Protein AF-M9U9H6-F1 (afdb_monomer_lite)

Secondary structure (DSSP, 8-state):
---HHHHHHHH-HHHHHHHHHHS-TTGGGEEEEEETTEEEEEE-SSSSPEEEEE-SSHHHHHHHHHTTTTSTTS--------

Organism: NCBI:txid1241935

Foldseek 3Di:
DDDPLNVCCVPPVPVSVCCCVVVVPPVVQWDWDDDDQWIWIWGRPDVVIDIDTDDPDPVRSVVRVVVCVVVVPDDDDDDDDD

Radius of gyration: 12.7 Å; chains: 1; bounding box: 26×30×34 Å

pLDDT: mean 75.15, std 12.74, range [42.25, 88.38]

Structure (mmCIF, N/CA/C/O backbone):
data_AF-M9U9H6-F1
#
_entry.id   AF-M9U9H6-F1
#
loop_
_atom_site.group_PDB
_atom_site.id
_atom_site.type_symbol
_atom_site.label_atom_id
_atom_site.label_alt_id
_atom_site.label_comp_id
_atom_site.label_asym_id
_atom_site.label_entity_id
_atom_site.label_seq_id
_atom_site.pdbx_PDB_ins_code
_atom_site.Cartn_x
_atom_site.Cartn_y
_atom_site.Cartn_z
_atom_site.occupancy
_atom_site.B_iso_or_equiv
_atom_site.auth_seq_id
_atom_site.auth_comp_id
_atom_site.auth_asym_id
_atom_site.auth_atom_id
_atom_site.pdbx_PDB_model_num
ATOM 1 N N . MET A 1 1 ? 12.103 4.836 -20.673 1.00 50.28 1 MET A N 1
ATOM 2 C CA . MET A 1 1 ? 10.692 4.442 -20.879 1.00 50.28 1 MET A CA 1
ATOM 3 C C . MET A 1 1 ? 10.145 4.001 -19.537 1.00 50.28 1 MET A C 1
ATOM 5 O O . MET A 1 1 ? 10.794 3.166 -18.926 1.00 50.28 1 MET A O 1
ATOM 9 N N . LEU A 1 2 ? 9.022 4.560 -19.074 1.00 58.09 2 LEU A N 1
ATOM 10 C CA . LEU A 1 2 ? 8.355 4.047 -17.871 1.00 58.09 2 LEU A CA 1
ATOM 11 C C . LEU A 1 2 ? 7.876 2.619 -18.137 1.00 58.09 2 LEU A C 1
ATOM 13 O O . LEU A 1 2 ? 7.299 2.361 -19.202 1.00 58.09 2 LEU A O 1
ATOM 17 N N . SER A 1 3 ? 8.118 1.713 -17.192 1.00 74.12 3 SER A N 1
ATOM 18 C CA . SER A 1 3 ? 7.576 0.354 -17.269 1.00 74.12 3 SER A CA 1
ATOM 19 C C . SER A 1 3 ? 6.041 0.399 -17.310 1.00 74.12 3 SER A C 1
ATOM 2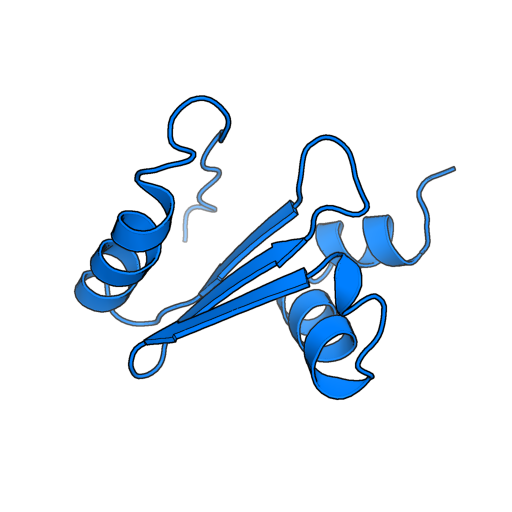1 O O . SER A 1 3 ? 5.425 1.361 -16.846 1.00 74.12 3 SER A O 1
ATOM 23 N N . GLN A 1 4 ? 5.392 -0.623 -17.879 1.00 78.06 4 GLN A N 1
ATOM 24 C CA . GLN A 1 4 ? 3.921 -0.693 -17.886 1.00 78.06 4 GLN A CA 1
ATOM 25 C C . GLN A 1 4 ? 3.341 -0.616 -16.462 1.00 78.06 4 GLN A C 1
ATOM 27 O O . GLN A 1 4 ? 2.338 0.058 -16.254 1.00 78.06 4 GLN A O 1
ATOM 32 N N . LEU A 1 5 ? 4.041 -1.198 -15.483 1.00 74.25 5 LEU A N 1
ATOM 33 C CA . LEU A 1 5 ? 3.729 -1.118 -14.053 1.00 74.25 5 LEU A CA 1
ATOM 34 C C . LEU A 1 5 ? 3.833 0.309 -13.491 1.00 74.25 5 LEU A C 1
ATOM 36 O O . LEU A 1 5 ? 2.950 0.733 -12.754 1.00 74.25 5 LEU A O 1
ATOM 40 N N . GLU A 1 6 ? 4.866 1.079 -13.851 1.00 72.69 6 GLU A N 1
ATOM 41 C CA . GLU A 1 6 ? 4.970 2.486 -13.422 1.00 72.69 6 GLU A CA 1
ATOM 42 C C . GLU A 1 6 ? 3.856 3.346 -14.006 1.00 72.69 6 GLU A C 1
ATOM 44 O O . GLU A 1 6 ? 3.328 4.212 -13.314 1.00 72.69 6 GLU A O 1
ATOM 49 N N . LYS A 1 7 ? 3.488 3.112 -15.271 1.00 81.81 7 LYS A N 1
ATOM 50 C CA . LYS A 1 7 ? 2.350 3.806 -15.883 1.00 81.81 7 LYS A CA 1
ATOM 51 C C . LYS A 1 7 ? 1.056 3.459 -15.154 1.00 81.81 7 LYS A C 1
ATOM 53 O O . LYS A 1 7 ? 0.314 4.372 -14.821 1.00 81.81 7 LYS A O 1
ATOM 58 N N . LEU A 1 8 ? 0.837 2.174 -14.860 1.00 80.12 8 LEU A N 1
ATOM 59 C CA . LEU A 1 8 ? -0.349 1.708 -14.148 1.00 80.12 8 LEU A CA 1
ATOM 60 C C . LEU A 1 8 ? -0.453 2.321 -12.748 1.00 80.12 8 LEU A C 1
ATOM 62 O O . LEU A 1 8 ? -1.515 2.815 -12.398 1.00 80.12 8 LEU 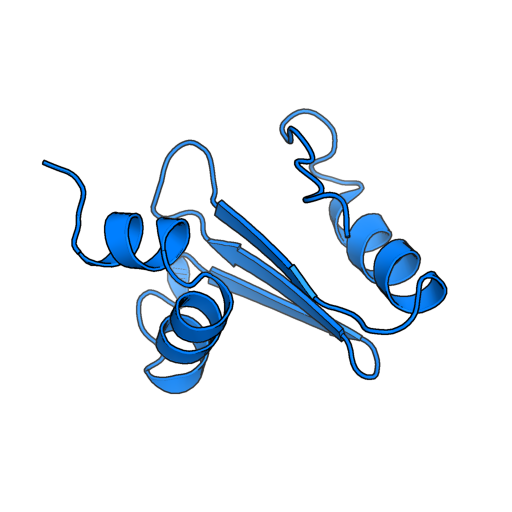A O 1
ATOM 66 N N . PHE A 1 9 ? 0.645 2.375 -11.988 1.00 78.56 9 PHE A N 1
ATOM 67 C CA . PHE A 1 9 ? 0.671 3.035 -10.678 1.00 78.56 9 PHE A CA 1
ATOM 68 C C . PHE A 1 9 ? 0.224 4.503 -10.749 1.00 78.56 9 PHE A C 1
ATOM 70 O O . PHE A 1 9 ? -0.494 4.971 -9.871 1.00 78.56 9 PHE A O 1
ATOM 77 N N . LEU A 1 10 ? 0.656 5.232 -11.783 1.00 77.44 10 LEU A N 1
ATOM 78 C CA . LEU A 1 10 ? 0.329 6.650 -11.953 1.00 77.44 10 LEU A CA 1
ATOM 79 C C . LEU A 1 10 ? -1.107 6.884 -12.439 1.00 77.44 10 LEU A C 1
ATOM 81 O O . LEU A 1 10 ? -1.656 7.946 -12.170 1.00 77.44 10 LEU A O 1
ATOM 85 N N . THR A 1 11 ? -1.698 5.941 -13.176 1.00 83.94 11 THR A N 1
ATOM 86 C CA . THR A 1 11 ? -3.056 6.083 -13.728 1.00 83.94 11 THR A CA 1
ATOM 87 C C . THR A 1 11 ? -4.140 5.471 -12.849 1.00 83.94 11 THR A C 1
ATOM 89 O O . THR A 1 11 ? -5.249 5.986 -12.816 1.00 83.94 11 THR A O 1
ATOM 92 N N . ASP A 1 12 ? -3.843 4.348 -12.193 1.00 80.94 12 ASP A N 1
ATOM 93 C CA . ASP A 1 12 ? -4.788 3.566 -11.396 1.00 80.94 12 ASP A CA 1
ATOM 94 C C . ASP A 1 12 ? -4.044 2.817 -10.267 1.00 80.94 12 ASP A C 1
ATOM 96 O O . ASP A 1 12 ? -3.711 1.629 -10.387 1.00 80.94 12 ASP A O 1
ATOM 100 N N . PRO A 1 13 ? -3.736 3.511 -9.157 1.00 74.12 13 PRO A N 1
ATOM 101 C CA . PRO A 1 13 ? -3.002 2.928 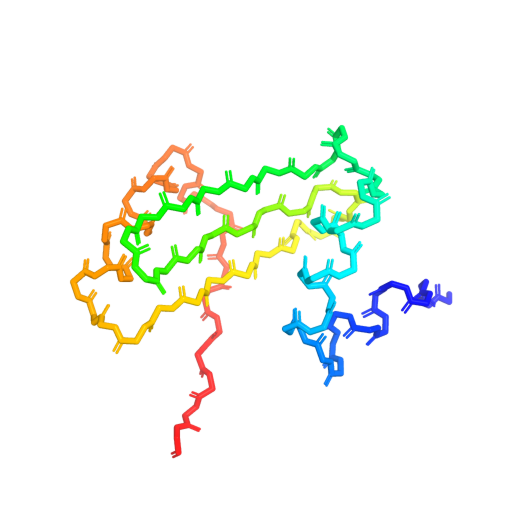-8.037 1.00 74.12 13 PRO A CA 1
ATOM 102 C C . PRO A 1 13 ? -3.781 1.795 -7.350 1.00 74.12 13 PRO A C 1
ATOM 104 O O . PRO A 1 13 ? -3.174 0.860 -6.829 1.00 74.12 13 PRO A O 1
ATOM 107 N N . VAL A 1 14 ? -5.117 1.828 -7.379 1.00 78.56 14 VAL A N 1
ATOM 108 C CA . VAL A 1 14 ? -5.951 0.772 -6.787 1.00 78.56 14 VAL A CA 1
ATOM 109 C C . VAL A 1 14 ? -5.784 -0.518 -7.575 1.00 78.56 14 VAL A C 1
ATOM 111 O O . VAL A 1 14 ? -5.440 -1.553 -7.002 1.00 78.56 14 VAL A O 1
ATOM 114 N N . ARG A 1 15 ? -5.952 -0.458 -8.898 1.00 80.69 15 ARG A N 1
ATOM 115 C CA . ARG A 1 15 ? -5.724 -1.614 -9.765 1.00 80.69 15 ARG A CA 1
ATOM 116 C C . ARG A 1 15 ? -4.285 -2.104 -9.688 1.00 80.69 15 ARG A C 1
ATOM 118 O O . ARG A 1 15 ? -4.074 -3.310 -9.640 1.00 80.69 15 ARG A O 1
ATOM 125 N N . PHE A 1 16 ? -3.308 -1.201 -9.610 1.00 82.44 16 PHE A N 1
ATOM 126 C CA . PHE A 1 16 ? -1.912 -1.572 -9.380 1.00 82.44 16 PHE A CA 1
ATOM 127 C C . PHE A 1 16 ? -1.745 -2.396 -8.091 1.00 82.44 16 PHE A C 1
ATOM 129 O O . PHE A 1 16 ? -1.106 -3.445 -8.122 1.00 82.44 16 PHE A O 1
ATOM 136 N N . ALA A 1 17 ? -2.345 -1.975 -6.970 1.00 77.62 17 ALA A N 1
ATOM 137 C CA . ALA A 1 17 ? -2.275 -2.718 -5.709 1.00 77.62 17 ALA A CA 1
ATOM 138 C C . ALA A 1 17 ? -2.879 -4.126 -5.828 1.00 77.62 17 ALA A C 1
ATOM 140 O O . ALA A 1 17 ? -2.285 -5.089 -5.342 1.00 77.62 17 ALA A O 1
ATOM 141 N N . PHE A 1 18 ? -4.023 -4.253 -6.507 1.00 76.88 18 PHE A N 1
ATOM 142 C CA . PHE A 1 18 ? -4.649 -5.551 -6.760 1.00 76.88 18 PHE A CA 1
ATOM 143 C C . PHE A 1 18 ? -3.802 -6.434 -7.672 1.00 76.88 18 PHE A C 1
ATOM 145 O O . PHE A 1 18 ? -3.600 -7.597 -7.350 1.00 76.88 18 PHE A O 1
ATOM 152 N N . GLU A 1 19 ? -3.255 -5.905 -8.767 1.00 77.00 19 GLU A N 1
ATOM 153 C CA . GLU A 1 19 ? -2.414 -6.692 -9.673 1.00 77.00 19 GLU A CA 1
ATOM 154 C C . GLU A 1 19 ? -1.158 -7.219 -8.962 1.00 77.00 19 GLU A C 1
ATOM 156 O O . GLU A 1 19 ? -0.811 -8.388 -9.122 1.00 77.00 19 GLU A O 1
ATOM 161 N N . ILE A 1 20 ? -0.521 -6.413 -8.107 1.00 78.25 20 ILE A N 1
ATOM 162 C CA . ILE A 1 20 ? 0.621 -6.865 -7.300 1.00 78.25 20 ILE A CA 1
ATOM 163 C C . ILE A 1 20 ? 0.202 -7.925 -6.267 1.00 78.25 20 ILE A C 1
ATOM 165 O O . ILE A 1 20 ? 0.868 -8.955 -6.126 1.00 78.25 20 ILE A O 1
ATOM 169 N N . TYR A 1 21 ? -0.898 -7.695 -5.545 1.00 70.00 21 TYR A N 1
ATOM 170 C CA . TYR A 1 21 ? -1.361 -8.593 -4.485 1.00 70.00 21 TYR A CA 1
ATOM 171 C C . TYR A 1 21 ? -1.855 -9.943 -5.030 1.00 70.00 21 TYR A C 1
ATOM 173 O O . TYR A 1 21 ? -1.456 -11.001 -4.537 1.00 70.00 21 TYR A O 1
ATOM 181 N N . ASP A 1 22 ? -2.699 -9.908 -6.059 1.00 69.88 22 ASP A N 1
ATOM 182 C CA . ASP A 1 22 ? -3.473 -11.051 -6.548 1.00 69.88 22 ASP A CA 1
ATOM 183 C C . ASP A 1 22 ? -2.650 -11.939 -7.495 1.00 69.88 22 ASP A C 1
ATOM 185 O O . ASP A 1 22 ? -2.679 -13.167 -7.404 1.00 69.88 22 ASP A O 1
ATOM 189 N N . LEU A 1 23 ? -1.798 -11.337 -8.337 1.00 65.19 23 LEU A N 1
ATOM 190 C CA . LEU A 1 23 ? -0.922 -12.087 -9.249 1.00 65.19 23 LEU A CA 1
ATOM 191 C C . LEU A 1 23 ? 0.348 -12.615 -8.562 1.00 65.19 23 LEU A C 1
ATOM 193 O O . LEU A 1 23 ? 1.157 -13.285 -9.207 1.00 65.19 23 LEU A O 1
ATOM 197 N N . ARG A 1 24 ? 0.549 -12.307 -7.268 1.00 65.62 24 ARG A N 1
ATOM 198 C CA . ARG A 1 24 ? 1.795 -12.554 -6.507 1.00 65.62 24 ARG A CA 1
ATOM 199 C C . ARG A 1 24 ? 3.047 -12.056 -7.236 1.00 65.62 24 ARG A C 1
ATOM 201 O O . ARG A 1 24 ? 4.146 -12.581 -7.030 1.00 65.62 24 ARG A O 1
ATOM 208 N N . PHE A 1 25 ? 2.872 -11.064 -8.099 1.00 67.69 25 PHE A N 1
ATOM 209 C CA . PHE A 1 25 ? 3.942 -10.492 -8.892 1.00 67.69 25 PHE A CA 1
ATOM 210 C C . PHE A 1 25 ? 4.877 -9.726 -7.960 1.00 67.69 25 PHE A C 1
ATOM 212 O O . PHE A 1 25 ? 4.413 -8.998 -7.088 1.00 67.69 25 PHE A O 1
ATOM 219 N N . ASP A 1 26 ? 6.193 -9.898 -8.116 1.00 73.38 26 ASP A N 1
ATOM 220 C CA . ASP A 1 26 ? 7.187 -9.103 -7.385 1.00 73.38 26 ASP A CA 1
ATOM 221 C C . ASP A 1 26 ? 6.986 -9.103 -5.850 1.00 73.38 26 ASP A C 1
ATOM 223 O O . ASP A 1 26 ? 7.256 -8.114 -5.163 1.00 73.38 26 ASP A O 1
ATOM 227 N N . LYS A 1 27 ? 6.517 -10.229 -5.283 1.00 74.00 27 LYS A N 1
ATOM 228 C CA . LYS A 1 27 ? 6.283 -10.384 -3.834 1.00 74.00 27 LYS A CA 1
ATOM 229 C C . LYS A 1 27 ? 7.535 -10.081 -3.003 1.00 74.00 27 LYS A C 1
ATOM 231 O O . LYS A 1 27 ? 7.430 -9.545 -1.909 1.00 74.00 27 LYS A O 1
ATOM 236 N N . GLU A 1 28 ? 8.715 -10.390 -3.532 1.00 82.25 28 GLU A N 1
ATOM 237 C CA . GLU A 1 28 ? 10.008 -10.082 -2.903 1.00 82.25 28 GLU A CA 1
ATOM 238 C C . GLU A 1 28 ? 10.286 -8.575 -2.774 1.00 82.25 28 GLU A C 1
ATOM 240 O O . GLU A 1 28 ? 11.046 -8.155 -1.904 1.00 82.25 28 GLU A O 1
ATOM 245 N N . TYR A 1 29 ? 9.622 -7.756 -3.592 1.00 81.94 29 TYR A N 1
ATOM 246 C CA . TYR A 1 29 ? 9.716 -6.299 -3.572 1.00 81.94 29 TYR A CA 1
ATOM 247 C C . TYR A 1 29 ? 8.518 -5.628 -2.893 1.00 81.94 29 TYR A C 1
ATOM 249 O O . TYR A 1 29 ? 8.486 -4.397 -2.818 1.00 81.94 29 TYR A O 1
ATOM 257 N N . THR A 1 30 ? 7.542 -6.401 -2.407 1.00 81.19 30 THR A N 1
ATOM 258 C CA . THR A 1 30 ? 6.259 -5.880 -1.925 1.00 81.19 30 THR A CA 1
ATOM 259 C C . THR A 1 30 ? 6.018 -6.234 -0.464 1.00 81.19 30 THR A C 1
ATOM 261 O O . THR A 1 30 ? 5.989 -7.401 -0.082 1.00 81.19 30 THR A O 1
ATOM 264 N N . GLU A 1 31 ? 5.758 -5.220 0.355 1.00 85.44 31 GLU A N 1
ATOM 265 C CA . GLU A 1 31 ? 5.245 -5.378 1.715 1.00 85.44 31 GLU A CA 1
ATOM 266 C C . GLU A 1 31 ? 3.780 -4.944 1.753 1.00 85.44 31 GLU A C 1
ATOM 268 O O . GLU A 1 31 ? 3.442 -3.861 1.279 1.00 85.44 31 GLU A O 1
ATOM 273 N N . PHE A 1 32 ? 2.914 -5.786 2.319 1.00 84.69 32 PHE A N 1
ATOM 274 C CA . PHE A 1 32 ? 1.484 -5.516 2.442 1.00 84.69 32 PHE A CA 1
ATOM 275 C C . PHE A 1 32 ? 1.064 -5.646 3.906 1.00 84.69 32 PHE A C 1
ATOM 277 O O . PHE A 1 32 ? 1.266 -6.693 4.525 1.00 84.69 32 PHE A O 1
ATOM 284 N N . LYS A 1 33 ? 0.477 -4.589 4.465 1.00 86.62 33 LYS A N 1
ATOM 285 C CA . LYS A 1 33 ? -0.081 -4.561 5.820 1.00 86.62 33 LYS A CA 1
ATOM 286 C C . LYS A 1 33 ? -1.562 -4.246 5.739 1.00 86.62 33 LYS A C 1
ATOM 288 O O . LYS A 1 33 ? -1.943 -3.235 5.162 1.00 86.62 33 LYS A O 1
ATOM 293 N N . MET A 1 34 ? -2.385 -5.095 6.342 1.00 85.62 34 MET A N 1
ATOM 294 C CA . MET A 1 34 ? -3.826 -4.880 6.457 1.00 85.62 34 MET A CA 1
ATOM 295 C C . MET A 1 34 ? -4.186 -4.619 7.910 1.00 85.62 34 MET A C 1
ATOM 297 O O . MET A 1 34 ? -3.753 -5.353 8.798 1.00 85.62 34 MET A O 1
ATOM 301 N N . ILE A 1 35 ? -4.985 -3.583 8.143 1.00 84.31 35 ILE A N 1
ATOM 302 C CA . ILE A 1 35 ? -5.541 -3.254 9.454 1.00 84.31 35 ILE A CA 1
ATOM 303 C C . ILE A 1 35 ? -7.005 -2.887 9.237 1.00 84.31 35 ILE A C 1
ATOM 305 O O . ILE A 1 35 ? -7.310 -1.890 8.584 1.00 84.31 35 ILE A O 1
ATOM 309 N N . ARG A 1 36 ? -7.918 -3.670 9.824 1.00 86.12 36 ARG A N 1
ATOM 310 C CA . ARG A 1 36 ? -9.373 -3.497 9.653 1.00 86.12 36 ARG A CA 1
ATOM 311 C C . ARG A 1 36 ? -9.739 -3.462 8.155 1.00 86.12 36 ARG A C 1
ATOM 313 O O . ARG A 1 36 ? -9.341 -4.356 7.422 1.00 86.12 36 ARG A O 1
ATOM 320 N N . GLU A 1 37 ? -10.473 -2.440 7.718 1.00 85.75 37 GLU A N 1
ATOM 321 C CA . GLU A 1 37 ? -10.922 -2.216 6.332 1.00 85.75 37 GLU A CA 1
ATOM 322 C C . GLU A 1 37 ? -9.901 -1.413 5.496 1.00 85.75 37 GLU A C 1
ATOM 324 O O . GLU A 1 37 ? -10.237 -0.888 4.439 1.00 85.75 37 GLU A O 1
ATOM 329 N N . GLY A 1 38 ? -8.662 -1.264 5.975 1.00 86.69 38 GLY A N 1
ATOM 330 C CA . GLY A 1 38 ? -7.608 -0.518 5.293 1.00 86.69 38 GLY A CA 1
ATOM 331 C C . GLY A 1 38 ? -6.362 -1.351 5.016 1.00 86.69 38 GLY A C 1
ATOM 332 O O . GLY A 1 38 ? -6.089 -2.354 5.683 1.00 86.69 38 GLY A O 1
ATOM 333 N N . TYR A 1 39 ? -5.567 -0.894 4.053 1.00 86.88 39 TYR A N 1
ATOM 334 C CA . TYR A 1 39 ? -4.284 -1.489 3.715 1.00 86.88 39 TYR A CA 1
ATOM 335 C C . TYR A 1 39 ? -3.203 -0.443 3.444 1.00 86.88 39 TYR A C 1
ATOM 337 O O . TYR A 1 39 ? -3.458 0.694 3.045 1.00 86.88 39 TYR A O 1
ATOM 345 N N . LEU A 1 40 ? -1.966 -0.876 3.650 1.00 87.81 40 LEU A N 1
ATOM 346 C CA . LEU A 1 40 ? -0.744 -0.191 3.282 1.00 87.81 40 LEU A CA 1
ATOM 347 C C . LEU A 1 40 ? 0.094 -1.150 2.440 1.00 87.81 40 LEU A C 1
ATOM 349 O O . LEU A 1 40 ? 0.450 -2.235 2.900 1.00 87.81 40 LEU A O 1
ATOM 353 N N . MET A 1 41 ? 0.435 -0.730 1.230 1.00 87.31 41 MET A N 1
ATOM 354 C CA . MET A 1 41 ? 1.352 -1.433 0.350 1.00 87.31 41 MET A CA 1
ATOM 355 C C . MET A 1 41 ? 2.609 -0.598 0.132 1.00 87.31 41 MET A C 1
ATOM 357 O O . MET A 1 41 ? 2.519 0.577 -0.219 1.00 87.31 41 MET A O 1
ATOM 361 N N . ILE A 1 42 ? 3.775 -1.218 0.292 1.00 85.81 42 ILE A N 1
ATOM 362 C CA . ILE A 1 42 ? 5.079 -0.626 -0.006 1.00 85.81 42 ILE A CA 1
ATOM 363 C C . ILE A 1 42 ? 5.733 -1.458 -1.103 1.00 85.81 42 ILE A C 1
ATOM 365 O O . ILE A 1 42 ? 6.009 -2.641 -0.914 1.00 85.81 42 ILE A O 1
ATOM 369 N N . TYR A 1 43 ? 6.004 -0.827 -2.238 1.00 84.06 43 TYR A N 1
ATOM 370 C CA . TYR A 1 43 ? 6.579 -1.454 -3.418 1.00 84.06 43 TYR A CA 1
ATOM 371 C C . TYR A 1 43 ? 7.976 -0.890 -3.705 1.00 84.06 43 TYR A C 1
ATOM 373 O O . TYR A 1 43 ? 8.134 0.280 -4.065 1.00 84.06 43 TYR A O 1
ATOM 381 N N . ARG A 1 44 ? 9.007 -1.723 -3.525 1.00 85.00 44 ARG A N 1
ATOM 382 C CA . ARG A 1 44 ? 10.429 -1.328 -3.491 1.00 85.00 44 ARG A CA 1
ATOM 383 C C . ARG A 1 44 ? 11.217 -1.673 -4.761 1.00 85.00 44 ARG A C 1
ATOM 385 O O . ARG A 1 44 ? 12.422 -1.445 -4.798 1.00 85.00 44 ARG A O 1
ATOM 392 N N . LYS A 1 45 ? 10.567 -2.181 -5.817 1.00 84.38 45 LYS A N 1
ATOM 393 C CA . LYS A 1 45 ? 11.229 -2.445 -7.113 1.00 84.38 45 LYS A CA 1
ATOM 394 C C . LYS A 1 45 ? 11.664 -1.155 -7.822 1.00 84.38 45 LYS A C 1
ATOM 396 O O . LYS A 1 45 ? 12.569 -1.179 -8.650 1.00 84.38 45 LYS A O 1
ATOM 401 N N . PHE A 1 46 ? 11.024 -0.031 -7.494 1.00 76.06 46 PHE A N 1
ATOM 402 C CA . PHE A 1 46 ? 11.360 1.294 -8.013 1.00 76.06 46 PHE A CA 1
ATOM 403 C C . PHE A 1 46 ? 12.097 2.137 -6.969 1.00 76.06 46 PHE A C 1
ATOM 405 O O . PHE A 1 46 ? 11.912 1.963 -5.763 1.00 76.06 46 PHE A O 1
ATOM 412 N N . TYR A 1 47 ? 12.894 3.091 -7.453 1.00 75.62 47 TYR A N 1
ATOM 413 C CA . TYR A 1 47 ? 13.505 4.132 -6.635 1.00 75.62 47 TYR A CA 1
ATOM 414 C C . TYR A 1 47 ? 13.028 5.512 -7.126 1.00 75.62 47 TYR A C 1
ATOM 416 O O . TYR A 1 47 ? 13.321 5.865 -8.270 1.00 75.62 47 TYR A O 1
ATOM 424 N N . PRO A 1 48 ? 12.299 6.297 -6.307 1.00 75.12 48 PRO A N 1
ATOM 425 C CA . PRO A 1 48 ? 11.905 6.014 -4.922 1.00 75.12 48 PRO A CA 1
ATOM 426 C C . PRO A 1 48 ? 10.808 4.929 -4.805 1.00 75.12 48 PRO A C 1
ATOM 428 O O . PRO A 1 48 ? 10.066 4.713 -5.770 1.00 75.12 48 PRO A O 1
ATOM 431 N N . PRO A 1 49 ? 10.678 4.264 -3.634 1.00 80.25 49 PRO A N 1
ATOM 432 C CA . PRO A 1 49 ? 9.613 3.294 -3.386 1.00 80.25 49 PRO A CA 1
ATOM 433 C C . PRO A 1 49 ? 8.224 3.890 -3.617 1.00 80.25 49 PRO A C 1
ATOM 435 O O . PRO A 1 49 ? 7.979 5.065 -3.332 1.00 80.25 49 PRO A O 1
ATOM 438 N N . ARG A 1 50 ? 7.298 3.065 -4.104 1.00 79.62 50 ARG A N 1
ATOM 439 C CA . ARG A 1 50 ? 5.895 3.448 -4.285 1.00 79.62 50 ARG A CA 1
ATOM 440 C C . ARG A 1 50 ? 5.088 2.963 -3.090 1.00 79.62 50 ARG A C 1
ATOM 442 O O . ARG A 1 50 ? 5.154 1.786 -2.750 1.00 79.62 50 ARG A O 1
ATOM 449 N N . ILE A 1 51 ? 4.344 3.865 -2.459 1.00 81.25 51 ILE A N 1
ATOM 450 C CA . ILE A 1 51 ? 3.487 3.545 -1.317 1.00 81.25 51 ILE A CA 1
ATOM 451 C C . ILE A 1 51 ? 2.039 3.803 -1.695 1.00 81.25 51 ILE A C 1
ATOM 453 O O . ILE A 1 51 ? 1.723 4.850 -2.255 1.00 81.25 51 ILE A O 1
ATOM 457 N N . ILE A 1 52 ? 1.175 2.851 -1.360 1.00 85.31 52 ILE A N 1
ATOM 458 C CA . ILE A 1 52 ? -0.273 2.985 -1.471 1.00 85.31 52 ILE A CA 1
ATOM 459 C C . ILE A 1 52 ? -0.854 2.791 -0.086 1.00 85.31 52 ILE A C 1
ATOM 461 O O . ILE A 1 52 ? -0.621 1.764 0.546 1.00 85.31 52 ILE A O 1
ATOM 465 N N . LEU A 1 53 ? -1.605 3.779 0.378 1.00 86.06 53 LEU A N 1
ATOM 466 C CA . LEU A 1 53 ? -2.384 3.685 1.598 1.00 86.06 53 LEU A CA 1
ATOM 467 C C . LEU A 1 53 ? -3.846 3.896 1.238 1.00 86.06 53 LEU A C 1
ATOM 469 O O . LEU A 1 53 ? -4.199 4.905 0.632 1.00 86.06 53 LEU A O 1
ATOM 473 N N . TYR A 1 54 ? -4.684 2.958 1.651 1.00 84.94 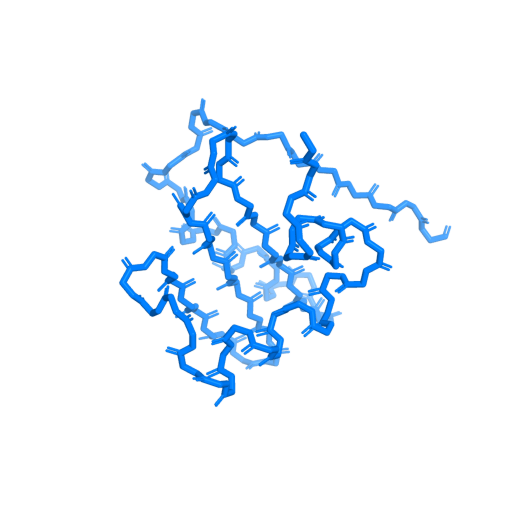54 TYR A N 1
ATOM 474 C CA . TYR A 1 54 ? -6.126 3.037 1.499 1.00 84.94 54 TYR A CA 1
ATOM 475 C C . TYR A 1 54 ? -6.787 2.720 2.834 1.00 84.94 54 TYR A C 1
ATOM 477 O O . TYR A 1 54 ? -6.492 1.695 3.446 1.00 84.94 54 TYR A O 1
ATOM 485 N N . ALA A 1 55 ? -7.690 3.585 3.283 1.00 85.81 55 ALA A N 1
ATOM 486 C CA . ALA A 1 55 ? -8.609 3.291 4.373 1.00 85.81 55 ALA A CA 1
ATOM 487 C C . ALA A 1 55 ? -9.764 4.296 4.370 1.00 85.81 55 ALA A C 1
ATOM 489 O O . ALA A 1 55 ? -9.549 5.492 4.176 1.00 85.81 55 ALA A O 1
ATOM 490 N N . ASP A 1 56 ? -10.967 3.824 4.689 1.00 82.69 56 ASP A N 1
ATOM 491 C CA . ASP A 1 56 ? -12.163 4.676 4.742 1.00 82.69 56 ASP A CA 1
ATOM 492 C C . ASP A 1 56 ? -12.232 5.530 6.019 1.00 82.69 56 ASP A C 1
ATOM 494 O O . ASP A 1 56 ? -12.887 6.572 6.060 1.00 82.69 56 ASP A O 1
ATOM 498 N N . LYS A 1 57 ? -11.563 5.085 7.089 1.00 86.81 57 LYS A N 1
ATOM 499 C CA . LYS A 1 57 ? -11.596 5.715 8.415 1.00 86.81 57 LYS A CA 1
ATOM 500 C C . LYS A 1 57 ? -10.241 6.317 8.758 1.00 86.81 57 LYS A C 1
ATOM 502 O O . LYS A 1 57 ? -9.218 5.635 8.720 1.00 86.81 57 LYS A O 1
ATOM 507 N N . GLU A 1 58 ? -10.242 7.568 9.211 1.00 85.38 58 GLU A N 1
ATOM 508 C CA . GLU A 1 58 ? -9.021 8.285 9.603 1.00 85.38 58 GLU A CA 1
ATOM 509 C C . GLU A 1 58 ? -8.231 7.556 10.705 1.00 85.38 58 GLU A C 1
ATOM 511 O O . GLU A 1 58 ? -7.002 7.511 10.673 1.00 85.38 58 GLU A O 1
ATOM 516 N N . CYS A 1 59 ? -8.917 6.927 11.667 1.00 87.31 59 CYS A N 1
ATOM 517 C CA . CYS A 1 59 ? -8.249 6.152 12.715 1.00 87.31 59 CYS A CA 1
ATOM 518 C C . CYS A 1 59 ? -7.431 4.985 12.140 1.00 87.31 59 CYS A C 1
ATOM 520 O O . CYS A 1 59 ? -6.314 4.744 12.592 1.00 87.31 59 CYS A O 1
ATOM 522 N N . THR A 1 60 ? -7.939 4.327 11.097 1.00 87.50 60 THR A N 1
ATOM 523 C CA . THR A 1 60 ? -7.243 3.256 10.378 1.00 87.50 60 THR A CA 1
ATOM 524 C C . THR A 1 60 ? -6.068 3.798 9.565 1.00 87.50 60 THR A C 1
ATOM 526 O O . THR A 1 60 ? -4.998 3.197 9.595 1.00 87.50 60 THR A O 1
ATOM 529 N N . VAL A 1 61 ? -6.215 4.963 8.918 1.00 85.06 61 VAL A N 1
ATOM 530 C CA . VAL A 1 61 ? -5.098 5.658 8.244 1.00 85.06 61 VAL A CA 1
ATOM 531 C C . VAL A 1 61 ? -3.955 5.91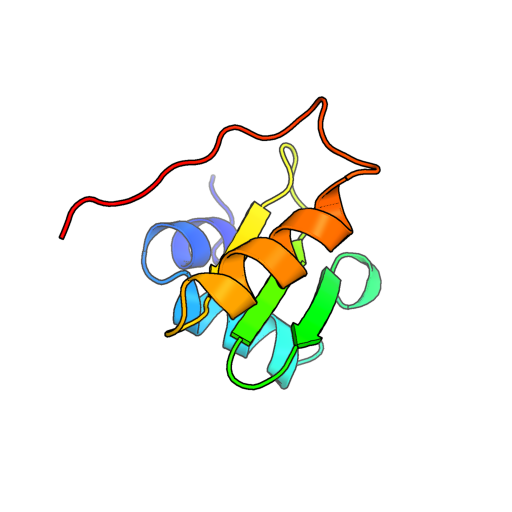1 9.226 1.00 85.06 61 VAL A C 1
ATOM 533 O O . VAL A 1 61 ? -2.810 5.564 8.950 1.00 85.06 61 VAL A O 1
ATOM 536 N N . ARG A 1 62 ? -4.259 6.480 10.399 1.00 86.06 62 ARG A N 1
ATOM 537 C CA . ARG A 1 62 ? -3.259 6.793 11.432 1.00 86.06 62 ARG A CA 1
ATOM 538 C C . ARG A 1 62 ? -2.562 5.539 11.956 1.00 86.06 62 ARG A C 1
ATOM 540 O O . ARG A 1 62 ? -1.349 5.557 12.153 1.00 86.06 62 ARG A O 1
ATOM 547 N N . GLU A 1 63 ? -3.310 4.459 12.158 1.00 88.38 63 GLU A N 1
ATOM 548 C CA . GLU A 1 63 ? -2.772 3.171 12.603 1.00 88.38 63 GLU A CA 1
ATOM 549 C C . GLU A 1 63 ? -1.824 2.573 11.547 1.00 88.38 63 GLU A C 1
ATOM 551 O O . GLU A 1 63 ? -0.692 2.219 11.871 1.00 88.38 63 GLU A O 1
ATOM 556 N N . LEU A 1 64 ? -2.216 2.569 10.269 1.00 87.56 64 LEU A N 1
ATOM 557 C CA . LEU A 1 64 ? -1.373 2.102 9.161 1.00 87.56 64 LEU A CA 1
ATOM 558 C C . LEU A 1 64 ? -0.113 2.958 8.987 1.00 87.56 64 LEU A C 1
ATOM 560 O O . LEU A 1 64 ? 0.985 2.411 8.884 1.00 87.56 64 LEU A O 1
ATOM 564 N N . LEU A 1 65 ? -0.237 4.287 9.031 1.00 83.69 65 LEU A N 1
ATOM 565 C CA . LEU A 1 65 ? 0.908 5.202 8.990 1.00 83.69 65 LEU A CA 1
ATOM 566 C C . LEU A 1 65 ? 1.857 4.987 10.172 1.00 83.69 65 LEU A C 1
ATOM 568 O O . LEU A 1 65 ? 3.067 5.100 10.009 1.00 83.69 65 LEU A O 1
ATOM 572 N N . SER A 1 66 ? 1.349 4.614 11.350 1.00 82.56 66 SER A N 1
ATOM 573 C CA . SER A 1 66 ? 2.212 4.310 12.495 1.00 82.56 66 SER A CA 1
ATOM 574 C C . SER A 1 66 ? 3.148 3.121 12.238 1.00 82.56 66 SER A C 1
ATOM 576 O O . SER A 1 66 ? 4.226 3.053 12.823 1.00 82.56 66 SER A O 1
ATOM 578 N N . THR A 1 67 ? 2.796 2.227 11.307 1.00 78.00 67 THR A N 1
ATOM 579 C CA . THR A 1 67 ? 3.667 1.116 10.896 1.00 78.00 67 THR A CA 1
ATOM 580 C C . THR A 1 67 ? 4.842 1.561 10.020 1.00 78.00 67 THR A C 1
ATOM 582 O O . THR A 1 67 ? 5.814 0.816 9.896 1.00 78.00 67 THR A O 1
ATOM 585 N N . LEU A 1 68 ? 4.770 2.770 9.448 1.00 74.44 68 LEU A N 1
ATOM 586 C CA . LEU A 1 68 ? 5.846 3.418 8.694 1.00 74.44 68 LEU A CA 1
ATOM 587 C C . LEU A 1 68 ? 6.810 4.202 9.595 1.00 74.44 68 LEU A C 1
ATOM 589 O O . LEU A 1 68 ? 7.801 4.713 9.084 1.00 74.44 68 LEU A O 1
ATOM 593 N N . LYS A 1 69 ? 6.570 4.283 10.916 1.00 61.72 69 LYS A N 1
ATOM 594 C CA . LYS A 1 69 ? 7.393 5.061 11.868 1.00 61.72 69 LYS A CA 1
ATOM 595 C C . LYS A 1 69 ? 8.895 4.743 11.834 1.00 61.72 69 LYS A C 1
ATOM 597 O O . LYS A 1 69 ? 9.711 5.590 12.164 1.00 61.72 69 LYS A O 1
ATOM 602 N N . ASN A 1 70 ? 9.278 3.551 11.375 1.00 54.94 70 ASN A N 1
ATOM 603 C CA . ASN A 1 70 ? 10.685 3.165 11.209 1.00 54.94 70 ASN A CA 1
ATOM 604 C C . ASN A 1 70 ? 11.320 3.633 9.880 1.00 54.94 70 ASN A C 1
ATOM 606 O O . ASN A 1 70 ? 12.523 3.480 9.693 1.00 54.94 70 ASN A O 1
ATOM 610 N N . GLU A 1 71 ? 10.539 4.199 8.958 1.00 57.81 71 GLU A N 1
ATOM 611 C CA . GLU A 1 71 ? 10.966 4.640 7.623 1.00 57.81 71 GLU A CA 1
ATOM 612 C C . GLU A 1 71 ? 10.695 6.150 7.375 1.00 57.81 71 GLU A C 1
ATOM 614 O O . GLU A 1 71 ? 10.850 6.637 6.253 1.00 57.81 71 GLU A O 1
ATOM 619 N N . GLU A 1 72 ? 10.342 6.911 8.425 1.00 48.97 72 GLU A N 1
ATOM 620 C CA . GLU A 1 72 ? 9.855 8.312 8.405 1.00 48.97 72 GLU A CA 1
ATOM 621 C C . GLU A 1 72 ? 10.742 9.332 7.675 1.00 48.97 72 GLU A C 1
ATOM 623 O O . GLU A 1 72 ? 10.275 10.408 7.312 1.00 48.97 72 GLU A O 1
ATOM 628 N N . SER A 1 73 ? 12.008 9.025 7.406 1.00 50.66 73 SER A N 1
ATOM 629 C CA . SER A 1 73 ? 12.942 9.982 6.802 1.00 50.66 73 SER A CA 1
ATOM 630 C C . SER A 1 73 ? 12.837 10.111 5.275 1.00 50.66 73 SER A C 1
ATOM 632 O O . SER A 1 73 ? 13.640 10.840 4.694 1.00 50.66 73 SER A O 1
ATOM 634 N N . LYS A 1 74 ? 11.946 9.371 4.591 1.00 55.41 74 LYS A N 1
ATOM 635 C CA . LYS A 1 74 ? 12.036 9.204 3.122 1.00 55.41 74 LYS A CA 1
ATOM 636 C C . LYS A 1 74 ? 10.752 9.399 2.315 1.00 55.41 74 LYS A C 1
ATOM 638 O O . LYS A 1 74 ? 10.803 9.215 1.099 1.00 55.41 74 LYS A O 1
ATOM 643 N N . PHE A 1 75 ? 9.632 9.785 2.923 1.00 53.84 75 PHE A N 1
ATOM 644 C CA . PHE A 1 75 ? 8.363 9.863 2.190 1.00 53.84 75 PHE A CA 1
ATOM 645 C C . PHE A 1 75 ? 7.824 11.279 2.064 1.00 53.84 75 PHE A C 1
ATOM 647 O O . PHE A 1 75 ? 7.760 12.035 3.029 1.00 53.84 75 PHE A O 1
ATOM 654 N N . VAL A 1 76 ? 7.389 11.603 0.849 1.00 50.78 76 VAL A N 1
ATOM 655 C CA . VAL A 1 76 ? 6.560 12.770 0.561 1.00 50.78 76 VAL A CA 1
ATOM 656 C C . VAL A 1 76 ? 5.127 12.266 0.451 1.00 50.78 76 VAL A C 1
ATOM 658 O O . VAL A 1 76 ? 4.817 11.452 -0.419 1.00 50.78 76 VAL A O 1
ATOM 661 N N . LEU A 1 77 ? 4.271 12.706 1.371 1.00 53.53 77 LEU A N 1
ATOM 662 C CA . LEU A 1 77 ? 2.852 12.372 1.369 1.00 53.53 77 LEU A CA 1
ATOM 663 C C . LEU A 1 77 ? 2.128 13.291 0.379 1.00 53.53 77 LEU A C 1
ATOM 665 O O . LEU A 1 77 ? 2.054 14.498 0.599 1.00 53.53 77 LEU A O 1
ATOM 669 N N . PHE A 1 78 ? 1.582 12.716 -0.690 1.00 49.50 78 PHE A N 1
ATOM 670 C CA . PHE A 1 78 ? 0.671 13.411 -1.596 1.00 49.50 78 PHE A CA 1
ATOM 671 C C . PHE A 1 78 ? -0.757 12.977 -1.268 1.00 49.50 78 PHE A C 1
ATOM 673 O O . PHE A 1 78 ? -1.059 11.786 -1.286 1.00 49.50 78 PHE A O 1
ATOM 680 N N . ILE A 1 79 ? -1.616 13.938 -0.936 1.00 54.47 79 ILE A N 1
ATOM 681 C CA . ILE A 1 79 ? -3.044 13.717 -0.699 1.00 54.47 79 ILE A CA 1
ATOM 682 C C . ILE A 1 79 ? -3.777 14.428 -1.833 1.00 54.47 79 ILE A C 1
ATOM 684 O O . ILE A 1 79 ? -3.622 15.642 -1.978 1.00 54.47 79 ILE A O 1
ATOM 688 N N . GLU A 1 80 ? -4.548 13.697 -2.640 1.00 45.00 80 GLU A N 1
ATOM 689 C CA . GLU A 1 80 ? -5.474 14.342 -3.572 1.00 45.00 80 GLU A CA 1
ATOM 690 C C . GLU A 1 80 ? -6.617 14.993 -2.778 1.00 45.00 80 GLU A C 1
ATOM 692 O O . GLU A 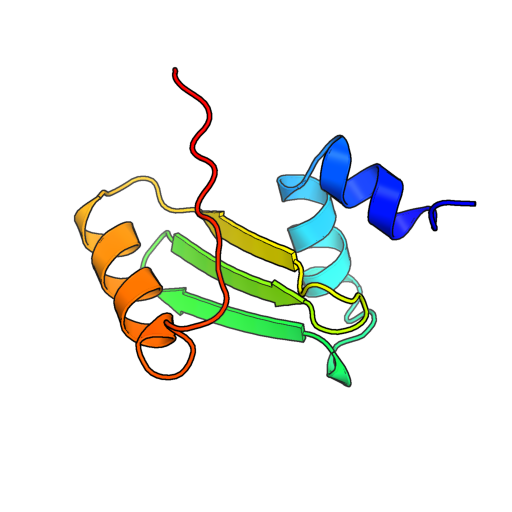1 80 ? -7.246 14.325 -1.948 1.00 45.00 80 GLU A O 1
ATOM 697 N N . PRO A 1 81 ? -6.884 16.295 -2.977 1.00 42.25 81 PRO A N 1
ATOM 698 C CA . PRO A 1 81 ? -8.056 16.931 -2.400 1.00 42.25 81 PRO A CA 1
ATOM 699 C C . PRO A 1 81 ? -9.326 16.356 -3.043 1.00 42.25 81 PRO A C 1
ATOM 701 O O . PRO A 1 81 ? -9.363 16.129 -4.251 1.00 42.25 81 PRO A O 1
ATOM 704 N N . LYS A 1 82 ? -10.346 16.111 -2.213 1.00 44.06 82 LYS A N 1
ATOM 705 C CA . LYS A 1 82 ? -11.700 15.751 -2.661 1.00 44.06 82 LYS A CA 1
ATOM 706 C C . LYS A 1 82 ? -12.353 16.873 -3.459 1.00 44.06 82 LYS A C 1
ATOM 708 O O . LYS A 1 82 ? -12.131 18.049 -3.091 1.00 44.06 82 LYS A O 1
#

Sequence (82 aa):
MLSQLEKLFLTDPVRFAFEIYDLRFDKEYTEFKMIREGYLMIYRKFYPPRIILYADKECTVRELLSTLKNEESKFVLFIEPK